Protein AF-L8HE24-F1 (afdb_monomer_lite)

Foldseek 3Di:
DVVLLVLLLDDLVSLVSLVVSLVLLLCLLQPVVSHDPVCVVPVLVVLLVSLVSLLSLLPQDPDDLVSLVSSLVSNLSSLVSLLVNLVVVVSYDLVSLVSNLVSLLVSQLVQLLDPPVRNSNNVSCNVSSVVSNVSSVVSSVDPDPVSVVSVVVRVVSD

pLDDT: mean 89.53, std 8.27, range [56.5, 97.69]

Organism: Acanthamoeba castellanii (strain ATCC 30010 / Neff) (NCBI:txid1257118)

InterPro domains:
  IPR039930 Ral GTPase-activating protein subunit beta [PTHR21344] (1-158)
  IPR046859 Ral GTPase-activating protein subunit alpha/beta, N-terminal domain [PF20412] (68-158)

Sequence (158 aa):
MESVGASFTLPMESEEIMSTAIELYRRWLLDSSKRPSPINSEPQFFIRQILCHYSLLFEPRTALPDSLDTQAALCKRALNIYHALGRESSALDEETWEIFLKLLLGIADSLLSLPESEEGLTKRLCSHVLKVLFELWLYSSTSEADMWGSLLHLVPRW

Radius of gyration: 15.58 Å; chains: 1; bounding box: 39×34×41 Å

Structure (mmCIF, N/CA/C/O backbone):
data_AF-L8HE24-F1
#
_entry.id   AF-L8HE24-F1
#
loop_
_atom_site.group_PDB
_atom_site.id
_atom_site.type_symbol
_atom_site.la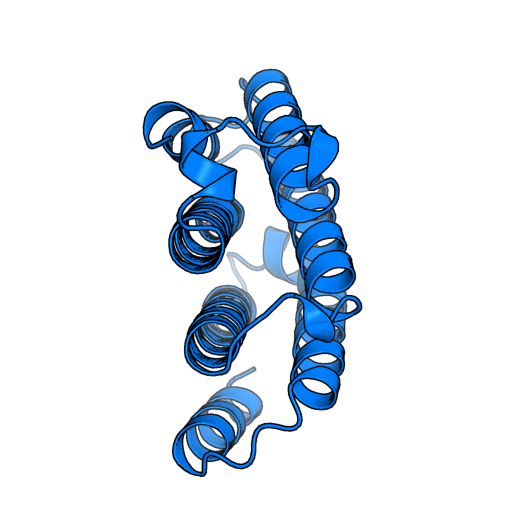bel_atom_id
_atom_site.label_alt_id
_atom_site.label_comp_id
_atom_site.label_asym_id
_atom_site.label_entity_id
_atom_site.label_seq_id
_atom_site.pdbx_PDB_ins_code
_atom_site.Cartn_x
_atom_site.Cartn_y
_atom_site.Cartn_z
_atom_site.occupancy
_atom_site.B_iso_or_equiv
_atom_site.auth_seq_id
_atom_site.auth_comp_id
_atom_site.auth_asym_id
_atom_site.auth_atom_id
_atom_site.pdbx_PDB_model_num
ATOM 1 N N . MET A 1 1 ? 2.252 17.632 2.413 1.00 78.69 1 MET A N 1
ATOM 2 C CA . MET A 1 1 ? 2.492 16.184 2.205 1.00 78.69 1 MET A CA 1
ATOM 3 C C . MET A 1 1 ? 2.662 15.837 0.736 1.00 78.69 1 MET A C 1
ATOM 5 O O . MET A 1 1 ? 3.464 14.960 0.455 1.00 78.69 1 MET A O 1
ATOM 9 N N . GLU A 1 2 ? 1.969 16.522 -0.175 1.00 83.31 2 GLU A N 1
ATOM 10 C CA . GLU A 1 2 ? 2.014 16.262 -1.624 1.00 83.31 2 GLU A CA 1
ATOM 11 C C . GLU A 1 2 ? 3.427 16.272 -2.213 1.00 83.31 2 GLU A C 1
ATOM 13 O O . GLU A 1 2 ? 3.754 15.398 -3.000 1.00 83.31 2 GLU A O 1
ATOM 18 N N . SER A 1 3 ? 4.310 17.172 -1.767 1.00 84.75 3 SER A N 1
ATOM 19 C CA . SER A 1 3 ? 5.718 17.179 -2.196 1.00 84.75 3 SER A CA 1
ATOM 20 C C . SER A 1 3 ? 6.479 15.902 -1.823 1.00 84.75 3 SER A C 1
ATOM 22 O O . SER A 1 3 ? 7.353 15.468 -2.566 1.00 84.75 3 SER A O 1
ATOM 24 N N . VAL A 1 4 ? 6.140 15.280 -0.689 1.00 89.94 4 VAL A N 1
ATOM 25 C CA . VAL A 1 4 ? 6.715 13.990 -0.284 1.00 89.94 4 VAL A CA 1
ATOM 26 C C . VAL A 1 4 ? 6.099 12.865 -1.114 1.00 89.94 4 VAL A C 1
ATOM 28 O O . VAL A 1 4 ? 6.832 12.009 -1.589 1.00 89.94 4 VAL A O 1
ATOM 31 N N . GLY A 1 5 ? 4.787 12.894 -1.363 1.00 90.56 5 GLY A N 1
ATOM 32 C CA . GLY A 1 5 ? 4.122 11.919 -2.235 1.00 90.56 5 GLY A CA 1
ATOM 33 C C . GLY A 1 5 ? 4.665 11.939 -3.666 1.00 90.56 5 GLY A C 1
ATOM 34 O O . GLY A 1 5 ? 5.003 10.896 -4.214 1.00 90.56 5 GLY A O 1
ATOM 35 N N . ALA A 1 6 ? 4.865 13.134 -4.225 1.00 91.25 6 ALA A N 1
ATOM 36 C CA . ALA A 1 6 ? 5.449 13.337 -5.548 1.00 91.25 6 ALA A CA 1
ATOM 37 C C . ALA A 1 6 ? 6.886 12.805 -5.661 1.00 91.25 6 ALA A C 1
ATOM 39 O O . ALA A 1 6 ? 7.338 12.495 -6.757 1.00 91.25 6 ALA A O 1
ATOM 40 N N . SER A 1 7 ? 7.615 12.647 -4.549 1.00 93.31 7 SER A N 1
ATOM 41 C CA . SER A 1 7 ? 8.951 12.045 -4.606 1.00 93.31 7 SER A CA 1
ATOM 42 C C . SER A 1 7 ? 8.919 10.594 -5.101 1.00 93.31 7 SER A C 1
ATOM 44 O O . SER A 1 7 ? 9.865 10.159 -5.750 1.00 93.31 7 SER A O 1
ATOM 46 N N . PHE A 1 8 ? 7.819 9.863 -4.880 1.00 93.88 8 PHE A N 1
ATOM 47 C CA . PHE A 1 8 ? 7.676 8.469 -5.310 1.00 93.88 8 PHE A CA 1
ATOM 48 C C . PHE A 1 8 ? 7.432 8.293 -6.802 1.00 93.88 8 PHE A C 1
ATOM 50 O O . PHE A 1 8 ? 7.417 7.151 -7.248 1.00 93.88 8 PHE A O 1
ATOM 57 N N . THR A 1 9 ? 7.277 9.379 -7.567 1.00 91.50 9 THR A N 1
ATOM 58 C CA . THR A 1 9 ? 7.197 9.355 -9.036 1.00 91.50 9 THR A CA 1
ATOM 59 C C . THR A 1 9 ? 8.525 9.736 -9.698 1.00 91.50 9 THR A C 1
ATOM 61 O O . THR A 1 9 ? 8.684 9.559 -10.907 1.00 91.50 9 THR A O 1
ATOM 64 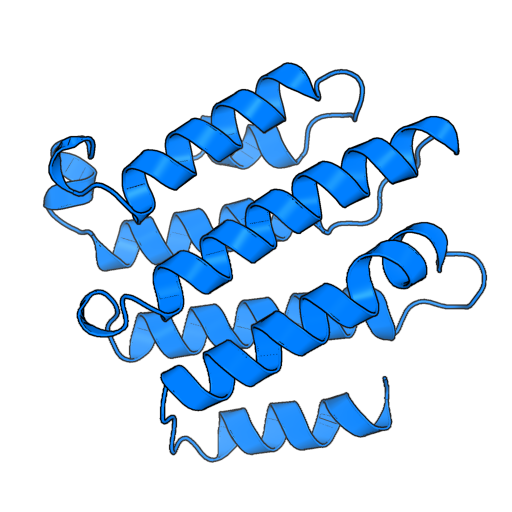N N . LEU A 1 10 ? 9.532 10.156 -8.919 1.00 91.25 10 LEU A N 1
ATOM 65 C CA . LEU A 1 10 ? 10.852 10.522 -9.438 1.00 91.25 10 LEU A CA 1
ATOM 66 C C . LEU A 1 10 ? 11.557 9.348 -10.140 1.00 91.25 10 LEU A C 1
ATOM 68 O O . LEU A 1 10 ? 11.301 8.195 -9.787 1.00 91.25 10 LEU A O 1
ATOM 72 N N . PRO A 1 11 ? 12.453 9.622 -11.107 1.00 89.88 11 PRO A N 1
ATOM 73 C CA . PRO A 1 11 ? 13.283 8.602 -11.748 1.00 89.88 11 PRO A CA 1
ATOM 74 C C . PRO A 1 11 ? 14.141 7.803 -10.750 1.00 89.88 11 PRO A C 1
ATOM 76 O O . PRO A 1 11 ? 14.436 8.279 -9.651 1.00 89.88 11 PRO A O 1
ATOM 79 N N . MET A 1 12 ? 14.570 6.594 -11.132 1.00 89.69 12 MET A N 1
ATOM 80 C CA . MET A 1 12 ? 15.330 5.689 -10.249 1.00 89.69 12 MET A CA 1
ATOM 81 C C . MET A 1 12 ? 16.715 6.224 -9.864 1.00 89.69 12 MET A C 1
ATOM 83 O O . MET A 1 12 ? 17.269 5.822 -8.848 1.00 89.69 12 MET A O 1
ATOM 87 N N . GLU A 1 13 ? 17.239 7.200 -10.599 1.00 89.19 13 GLU A N 1
ATOM 88 C CA . GLU A 1 13 ? 18.434 7.970 -10.251 1.00 89.19 13 GLU A CA 1
ATOM 89 C C . GLU A 1 13 ? 18.258 8.755 -8.939 1.00 89.19 13 GLU A C 1
ATOM 91 O O . GLU A 1 13 ? 19.235 9.105 -8.286 1.00 89.19 13 GLU A O 1
ATOM 96 N N . SER A 1 14 ? 17.012 9.025 -8.536 1.00 91.38 14 SER A N 1
ATOM 97 C CA . SER A 1 14 ? 16.650 9.705 -7.285 1.00 91.38 14 SER A CA 1
ATOM 98 C C . SER A 1 14 ? 16.275 8.726 -6.161 1.00 91.38 14 SER A C 1
ATOM 100 O O . SER A 1 14 ? 15.487 9.071 -5.276 1.00 91.38 14 SER A O 1
ATOM 102 N N . GLU A 1 15 ? 16.814 7.502 -6.187 1.00 92.44 15 GLU A N 1
ATOM 103 C CA . GLU A 1 15 ? 16.566 6.449 -5.188 1.00 92.44 15 GLU A CA 1
ATOM 104 C C . GLU A 1 15 ? 16.741 6.943 -3.751 1.00 92.44 15 GLU A C 1
ATOM 106 O O . GLU A 1 15 ? 15.857 6.717 -2.926 1.00 92.44 15 GLU A O 1
ATOM 111 N N . GLU A 1 16 ? 17.801 7.697 -3.459 1.00 94.62 16 GLU A N 1
ATOM 112 C CA . GLU A 1 16 ? 18.078 8.199 -2.107 1.00 94.62 16 GLU A CA 1
ATOM 113 C C . GLU A 1 16 ? 16.957 9.112 -1.572 1.00 94.62 16 GLU A C 1
ATOM 115 O O . GLU A 1 16 ? 16.594 9.066 -0.388 1.00 94.62 16 GLU A O 1
ATOM 120 N N . ILE A 1 17 ? 16.358 9.920 -2.456 1.00 95.12 17 ILE A N 1
ATOM 121 C CA . ILE A 1 17 ? 15.247 10.820 -2.120 1.00 95.12 17 ILE A CA 1
ATOM 122 C C . ILE A 1 17 ? 14.000 9.994 -1.809 1.00 95.12 17 ILE A C 1
ATOM 124 O O . ILE A 1 17 ? 13.372 10.196 -0.765 1.00 95.12 17 ILE A O 1
ATOM 128 N N . MET A 1 18 ? 13.677 9.024 -2.669 1.00 95.12 18 MET A N 1
ATOM 129 C CA . MET A 1 18 ? 12.563 8.099 -2.447 1.00 95.12 18 MET A CA 1
ATOM 130 C C . MET A 1 18 ? 12.748 7.323 -1.141 1.00 95.12 18 MET A C 1
ATOM 132 O O . MET A 1 18 ? 11.833 7.247 -0.325 1.00 95.12 18 MET A O 1
ATOM 136 N N . SER A 1 19 ? 13.952 6.817 -0.887 1.00 96.19 19 SER A N 1
ATOM 137 C CA . SER A 1 19 ? 14.323 6.112 0.339 1.00 96.19 19 SER A CA 1
ATOM 138 C C . SER A 1 19 ? 14.110 6.953 1.597 1.00 96.19 19 SER A C 1
ATOM 140 O O . SER A 1 19 ? 13.606 6.439 2.604 1.00 96.19 19 SER A O 1
ATOM 142 N N . THR A 1 20 ? 14.445 8.242 1.535 1.00 96.94 20 THR A N 1
ATOM 143 C CA . THR A 1 20 ? 14.228 9.199 2.627 1.00 96.94 20 THR A CA 1
ATOM 144 C C . THR A 1 20 ? 12.740 9.471 2.843 1.00 96.94 20 THR A C 1
ATOM 146 O O . THR A 1 20 ? 12.271 9.480 3.983 1.00 96.94 20 THR A O 1
ATOM 149 N N . ALA A 1 21 ? 11.974 9.635 1.763 1.00 97.25 21 ALA A N 1
ATOM 150 C CA . ALA A 1 21 ? 10.529 9.826 1.825 1.00 97.25 21 ALA A CA 1
ATOM 151 C C . ALA A 1 21 ? 9.798 8.590 2.377 1.00 97.25 21 ALA A C 1
ATOM 153 O O . ALA A 1 21 ? 8.903 8.734 3.214 1.00 97.25 21 ALA A O 1
ATOM 154 N N . ILE A 1 22 ? 10.225 7.377 1.995 1.00 97.44 22 ILE A N 1
ATOM 155 C CA . ILE A 1 22 ? 9.728 6.122 2.575 1.00 97.44 22 ILE A CA 1
ATOM 156 C C . ILE A 1 22 ? 9.957 6.131 4.085 1.00 97.44 22 ILE A C 1
ATOM 158 O O . ILE A 1 22 ? 9.016 5.902 4.838 1.00 97.44 22 ILE A O 1
ATOM 162 N N . GLU A 1 23 ? 11.172 6.427 4.551 1.00 97.12 23 GLU A N 1
ATOM 163 C CA . GLU A 1 23 ? 11.471 6.428 5.988 1.00 97.12 23 GLU A CA 1
ATOM 164 C C . GLU A 1 23 ? 10.688 7.505 6.754 1.00 97.12 23 GLU A C 1
ATOM 166 O O . GLU A 1 23 ? 10.228 7.257 7.871 1.00 97.12 23 GLU A O 1
ATOM 171 N N . LEU A 1 24 ? 10.484 8.682 6.159 1.00 96.38 24 LEU A N 1
ATOM 172 C CA . LEU A 1 24 ? 9.671 9.739 6.755 1.00 96.38 24 LEU A CA 1
ATOM 173 C C . LEU A 1 24 ? 8.223 9.276 6.967 1.00 96.38 24 LEU A C 1
ATOM 175 O O . LEU A 1 24 ? 7.699 9.371 8.077 1.00 96.38 24 LEU A O 1
ATOM 179 N N . TYR A 1 25 ? 7.596 8.728 5.924 1.00 96.06 25 TYR A N 1
ATOM 180 C CA . TYR A 1 25 ? 6.235 8.197 6.000 1.00 96.06 25 TYR A CA 1
ATOM 181 C C . TYR A 1 25 ? 6.130 6.995 6.933 1.00 96.06 25 TYR A C 1
ATOM 183 O O . TYR A 1 25 ? 5.183 6.928 7.710 1.00 96.06 25 TYR A O 1
ATOM 191 N N . ARG A 1 26 ? 7.133 6.110 6.964 1.00 96.12 26 ARG A N 1
ATOM 192 C CA . ARG A 1 26 ? 7.189 5.003 7.925 1.00 96.12 26 ARG A CA 1
ATOM 193 C C . ARG A 1 26 ? 7.084 5.508 9.358 1.00 96.12 26 ARG A C 1
ATOM 195 O O . ARG A 1 26 ? 6.310 4.964 10.140 1.00 96.12 26 ARG A O 1
ATOM 202 N N . ARG A 1 27 ? 7.861 6.538 9.712 1.00 95.12 27 ARG A N 1
ATOM 203 C CA . ARG A 1 27 ? 7.829 7.130 11.058 1.00 95.12 27 ARG A CA 1
ATOM 204 C C . ARG A 1 27 ? 6.464 7.719 11.365 1.00 95.12 27 ARG A C 1
ATOM 206 O O . ARG A 1 27 ? 5.964 7.524 12.461 1.00 95.12 27 ARG A O 1
ATOM 213 N N . TRP A 1 28 ? 5.849 8.408 10.410 1.00 94.31 28 TRP A N 1
ATOM 214 C CA . TRP A 1 28 ? 4.515 8.964 10.619 1.00 94.31 28 TRP A CA 1
ATOM 215 C C . TRP A 1 28 ? 3.438 7.892 10.714 1.00 94.31 28 TRP A C 1
ATOM 217 O O . TRP A 1 28 ? 2.510 8.067 11.484 1.00 94.31 28 TRP A O 1
ATOM 227 N N . LEU A 1 29 ? 3.549 6.773 10.006 1.00 93.94 29 LEU A N 1
ATOM 228 C CA . LEU A 1 29 ? 2.588 5.681 10.128 1.00 93.94 29 LEU A CA 1
ATOM 229 C C . LEU A 1 29 ? 2.743 4.935 11.457 1.00 93.94 29 LEU A C 1
ATOM 231 O O . LEU A 1 29 ? 1.756 4.773 12.169 1.00 93.94 29 LEU A O 1
ATOM 235 N N . LEU A 1 30 ? 3.970 4.552 11.818 1.00 93.25 30 LEU A N 1
ATOM 236 C CA . LEU A 1 30 ? 4.240 3.588 12.894 1.00 93.25 30 LEU A CA 1
ATOM 237 C C . LEU A 1 30 ? 4.662 4.219 14.233 1.00 93.25 30 LEU A C 1
ATOM 239 O O . LEU A 1 30 ? 4.778 3.519 15.231 1.00 93.25 30 LEU A O 1
ATOM 243 N N . ASP A 1 31 ? 4.938 5.525 14.284 1.00 91.94 31 ASP A N 1
ATOM 244 C CA . ASP A 1 31 ? 5.335 6.216 15.517 1.00 91.94 31 ASP A CA 1
ATOM 245 C C . ASP A 1 31 ? 4.553 7.527 15.682 1.00 91.94 31 ASP A C 1
ATOM 247 O O . ASP A 1 31 ? 4.901 8.583 15.142 1.00 91.94 31 ASP A O 1
ATOM 251 N N . SER A 1 32 ? 3.481 7.466 16.477 1.00 87.69 32 SER A N 1
ATOM 252 C CA . SER A 1 32 ? 2.612 8.616 16.750 1.00 87.69 32 SER A CA 1
ATOM 253 C C . SER A 1 32 ? 3.336 9.789 17.420 1.00 87.69 32 SER A C 1
ATOM 255 O O . SER A 1 32 ? 2.948 10.942 17.217 1.00 87.69 32 SER A O 1
ATOM 257 N N . SER A 1 33 ? 4.439 9.535 18.135 1.00 90.62 33 SER A N 1
ATOM 258 C CA . SER A 1 33 ? 5.245 10.579 18.782 1.00 90.62 33 SER A CA 1
ATOM 259 C C . SER A 1 33 ? 6.060 11.416 17.791 1.00 90.62 33 SER A C 1
ATOM 261 O O . SER A 1 33 ? 6.482 12.528 18.111 1.00 90.62 33 SER A O 1
ATOM 263 N N . LYS A 1 34 ? 6.291 10.896 16.579 1.00 90.94 34 LYS A N 1
ATOM 264 C CA . LYS A 1 34 ? 7.065 11.558 15.515 1.00 90.94 34 LYS A CA 1
ATOM 265 C C . LYS A 1 34 ? 6.184 12.255 14.484 1.00 90.94 34 LYS A C 1
ATOM 267 O O . LYS A 1 34 ? 6.711 12.886 13.565 1.00 90.94 34 LYS A O 1
ATOM 272 N N . ARG A 1 35 ? 4.859 12.142 14.612 1.00 91.94 35 ARG A N 1
ATOM 273 C CA . ARG A 1 35 ? 3.893 12.792 13.726 1.00 91.94 35 ARG A CA 1
ATOM 274 C C . ARG A 1 35 ? 3.864 14.307 13.985 1.00 91.94 35 ARG A C 1
ATOM 276 O O . ARG A 1 35 ? 3.772 14.734 15.136 1.00 91.94 35 ARG A O 1
ATOM 283 N N . PRO A 1 36 ? 3.895 15.141 12.933 1.00 93.31 36 PRO A N 1
ATOM 284 C CA . PRO A 1 36 ? 3.559 16.554 13.030 1.00 93.31 36 PRO A CA 1
ATOM 285 C C . PRO A 1 36 ? 2.158 16.755 13.618 1.00 93.31 36 PRO A C 1
ATOM 287 O O . PRO A 1 36 ? 1.272 15.927 13.408 1.00 93.31 36 PRO A O 1
ATOM 290 N N . SER A 1 37 ? 1.936 17.891 14.287 1.00 94.00 37 SER A N 1
ATOM 291 C CA . SER A 1 37 ? 0.642 18.205 14.914 1.00 94.00 37 SER A CA 1
ATOM 292 C C . SER A 1 37 ? -0.561 18.039 13.972 1.00 94.00 37 SER A C 1
ATOM 294 O O . SER A 1 37 ? -1.521 17.418 14.414 1.00 94.00 37 SER A O 1
ATOM 296 N N . PRO A 1 38 ? -0.530 18.488 12.698 1.00 92.19 38 PRO A N 1
ATOM 297 C CA . PRO A 1 38 ? -1.660 18.277 11.789 1.00 92.19 38 PRO A CA 1
ATOM 298 C C . PRO A 1 38 ? -1.995 16.796 11.566 1.00 92.19 38 PRO A C 1
ATOM 300 O O . PRO A 1 38 ? -3.163 16.432 11.526 1.00 92.19 38 PRO A O 1
ATOM 303 N N . ILE A 1 39 ? -0.980 15.926 11.494 1.00 93.31 39 ILE A N 1
ATOM 304 C CA . ILE A 1 39 ? -1.183 14.482 11.303 1.00 93.31 39 ILE A CA 1
ATOM 305 C C . ILE A 1 39 ? -1.809 13.849 12.547 1.00 93.31 39 ILE A C 1
ATOM 307 O O . ILE A 1 39 ? -2.659 12.975 12.430 1.00 93.31 39 ILE A O 1
ATOM 311 N N . ASN A 1 40 ? -1.427 14.308 13.740 1.00 93.06 40 ASN A N 1
ATOM 312 C CA . ASN A 1 40 ? -2.058 13.856 14.980 1.00 93.06 40 ASN A CA 1
ATOM 313 C C . ASN A 1 40 ? -3.499 14.357 15.141 1.00 93.06 40 ASN A C 1
ATOM 315 O O . ASN A 1 40 ? -4.280 13.699 15.822 1.00 93.06 40 ASN A O 1
ATOM 319 N N . SER A 1 41 ? -3.856 15.488 14.527 1.00 94.06 41 SER A N 1
ATOM 320 C CA . SER A 1 41 ? -5.227 16.003 14.545 1.00 94.06 41 SER A CA 1
ATOM 321 C C . SER A 1 41 ? -6.184 15.162 13.696 1.00 94.06 41 SER A C 1
ATOM 323 O O . SER A 1 41 ? -7.305 14.925 14.130 1.00 94.06 41 SER A O 1
ATOM 325 N N . GLU A 1 42 ? -5.747 14.679 12.527 1.00 94.81 42 GLU A N 1
ATOM 326 C CA . GLU A 1 42 ? -6.588 13.894 11.603 1.00 94.81 42 GLU A CA 1
ATOM 327 C C . GLU A 1 42 ? -5.871 12.627 11.088 1.00 94.81 42 GLU A C 1
ATOM 329 O O . GLU A 1 42 ? -5.607 12.487 9.889 1.00 94.81 42 GLU A O 1
ATOM 334 N N . PRO A 1 43 ? -5.535 11.665 11.969 1.00 93.19 43 PRO A N 1
ATOM 335 C CA . PRO A 1 43 ? -4.631 10.565 11.632 1.00 93.19 43 PRO A CA 1
ATOM 336 C C . PRO A 1 43 ? -5.139 9.690 10.484 1.00 93.19 43 PRO A C 1
ATOM 338 O O . PRO A 1 43 ? -4.365 9.382 9.583 1.00 93.19 43 PRO A O 1
ATOM 341 N N . GLN A 1 44 ? -6.427 9.335 10.464 1.00 95.12 44 GLN A N 1
ATOM 342 C CA . GLN A 1 44 ? -6.998 8.452 9.435 1.00 95.12 44 GLN A CA 1
ATOM 343 C C . GLN A 1 44 ? -6.957 9.088 8.042 1.00 95.12 44 GLN A C 1
ATOM 345 O O . GLN A 1 44 ? -6.646 8.423 7.058 1.00 95.12 44 GLN A O 1
ATOM 350 N N . PHE A 1 45 ? -7.215 10.396 7.937 1.00 95.38 45 PHE A N 1
ATOM 351 C CA . PHE A 1 45 ? -7.102 11.127 6.671 1.00 95.38 45 PHE A CA 1
ATOM 352 C C . PHE A 1 45 ? -5.673 11.050 6.116 1.00 95.38 45 PHE A C 1
ATOM 354 O O . PHE A 1 45 ? -5.459 10.672 4.963 1.00 95.38 45 PHE A O 1
ATOM 361 N N . PHE A 1 46 ? -4.678 11.344 6.953 1.00 95.44 46 PHE A N 1
ATOM 362 C CA . PHE A 1 46 ? -3.281 11.342 6.524 1.00 95.44 46 PHE A CA 1
ATOM 363 C C . PHE A 1 46 ? -2.718 9.936 6.303 1.00 95.44 46 PHE A C 1
ATOM 365 O O . PHE A 1 46 ? -1.901 9.764 5.400 1.00 95.44 46 PHE A O 1
ATOM 372 N N . ILE A 1 47 ? -3.167 8.929 7.062 1.00 95.38 47 ILE A N 1
ATOM 373 C CA . ILE A 1 47 ? -2.833 7.522 6.805 1.00 95.38 47 ILE A CA 1
ATOM 374 C C . ILE A 1 47 ? -3.302 7.144 5.401 1.00 95.38 47 ILE A C 1
ATOM 376 O O . ILE A 1 47 ? -2.483 6.707 4.597 1.00 95.38 47 ILE A O 1
ATOM 380 N N . ARG A 1 48 ? -4.573 7.397 5.064 1.00 96.44 48 ARG A N 1
ATOM 381 C CA . ARG A 1 48 ? -5.121 7.124 3.726 1.00 96.44 48 ARG A CA 1
ATOM 382 C C . ARG A 1 48 ? -4.324 7.820 2.623 1.00 96.44 48 ARG A C 1
ATOM 384 O O . ARG A 1 48 ? -3.966 7.178 1.640 1.00 96.44 48 ARG A O 1
ATOM 391 N N . GLN A 1 49 ? -3.961 9.092 2.807 1.00 96.12 49 GLN A N 1
ATOM 392 C CA . GLN A 1 49 ? -3.109 9.802 1.844 1.00 96.12 49 GLN A CA 1
ATOM 393 C C . GLN A 1 49 ? -1.727 9.158 1.682 1.00 96.12 49 GLN A C 1
ATOM 395 O O . GLN A 1 49 ? -1.250 8.997 0.561 1.00 96.12 49 GLN A O 1
ATOM 400 N N . ILE A 1 50 ? -1.077 8.780 2.784 1.00 96.19 50 ILE A N 1
ATOM 401 C CA . ILE A 1 50 ? 0.236 8.126 2.747 1.00 96.19 50 ILE A CA 1
ATOM 402 C C . ILE A 1 50 ? 0.154 6.777 2.019 1.00 96.19 50 ILE A C 1
ATOM 404 O O . ILE A 1 50 ? 1.031 6.485 1.206 1.00 96.19 50 ILE A O 1
ATOM 408 N N . LEU A 1 51 ? -0.894 5.984 2.269 1.00 96.19 51 LEU A N 1
ATOM 409 C CA . LEU A 1 51 ? -1.133 4.720 1.566 1.00 96.19 51 LEU A CA 1
ATOM 410 C C . LEU A 1 51 ? -1.269 4.951 0.051 1.00 96.19 51 LEU A C 1
ATOM 412 O O . LEU A 1 51 ? -0.582 4.302 -0.733 1.00 96.19 51 LEU A O 1
ATOM 416 N N . CYS A 1 52 ? -2.066 5.935 -0.373 1.00 96.31 52 CYS A N 1
ATOM 417 C CA . CYS A 1 52 ? -2.180 6.294 -1.791 1.00 96.31 52 CYS A CA 1
ATOM 418 C C . CYS A 1 52 ? -0.850 6.775 -2.396 1.00 96.31 52 CYS A C 1
ATOM 420 O O . CYS A 1 52 ? -0.565 6.532 -3.562 1.00 96.31 52 CYS A O 1
ATOM 422 N N . HIS A 1 53 ? -0.005 7.465 -1.633 1.00 96.75 53 HIS A N 1
ATOM 423 C CA . HIS A 1 53 ? 1.301 7.888 -2.138 1.00 96.75 53 HIS A CA 1
ATOM 424 C C . HIS A 1 53 ? 2.267 6.709 -2.310 1.00 96.75 53 HIS A C 1
ATOM 426 O O . HIS A 1 53 ? 2.989 6.651 -3.301 1.00 96.75 53 HIS A O 1
ATOM 432 N N . TYR A 1 54 ? 2.288 5.756 -1.376 1.00 95.44 54 TYR A N 1
ATOM 433 C CA . TYR A 1 54 ? 3.125 4.560 -1.504 1.00 95.44 54 TYR A CA 1
ATOM 434 C C . TYR A 1 54 ? 2.728 3.681 -2.692 1.00 95.44 54 TYR A C 1
ATOM 436 O O . TYR A 1 54 ? 3.614 3.054 -3.274 1.00 95.44 54 TYR A O 1
ATOM 444 N N . SER A 1 55 ? 1.452 3.648 -3.100 1.00 95.38 55 SER A N 1
ATOM 445 C CA . SER A 1 55 ? 1.049 2.871 -4.281 1.00 95.38 55 SER A CA 1
ATOM 446 C C . SER A 1 55 ? 1.719 3.352 -5.576 1.00 95.38 55 SER A C 1
ATOM 448 O O . SER A 1 55 ? 1.905 2.547 -6.483 1.00 95.38 55 SER A O 1
ATOM 450 N N . LEU A 1 56 ? 2.173 4.610 -5.641 1.00 94.56 56 LEU A N 1
ATOM 451 C CA . LEU A 1 56 ? 2.900 5.160 -6.795 1.00 94.56 56 LEU A CA 1
ATOM 452 C C . LEU A 1 56 ? 4.256 4.470 -7.039 1.00 94.56 56 LEU A C 1
ATOM 454 O O . LEU A 1 56 ? 4.751 4.455 -8.161 1.00 94.56 56 LEU A O 1
ATOM 458 N N . LEU A 1 57 ? 4.861 3.848 -6.017 1.00 93.44 57 LEU A N 1
ATOM 459 C CA . LEU A 1 57 ? 6.124 3.106 -6.175 1.00 93.44 57 LEU A CA 1
ATOM 460 C C . LEU A 1 57 ? 5.988 1.882 -7.094 1.00 93.44 57 LEU A C 1
ATOM 462 O O . LEU A 1 57 ? 6.981 1.440 -7.678 1.00 93.44 57 LEU A O 1
ATOM 466 N N . PHE A 1 58 ? 4.774 1.339 -7.207 1.00 92.19 58 PHE A N 1
ATOM 467 C CA . PHE A 1 58 ? 4.476 0.117 -7.951 1.00 92.19 58 PHE A CA 1
ATOM 468 C C . PHE A 1 58 ? 4.161 0.377 -9.427 1.00 92.19 58 PHE A C 1
ATOM 470 O O . PHE A 1 58 ? 3.996 -0.580 -10.179 1.00 92.19 58 PHE A O 1
ATOM 477 N N . GLU A 1 59 ? 4.094 1.642 -9.855 1.00 87.62 59 GLU A N 1
ATOM 478 C CA . GLU A 1 59 ? 3.910 1.974 -11.266 1.00 87.62 59 GLU A CA 1
ATOM 479 C C . GLU A 1 59 ? 5.111 1.474 -12.090 1.00 87.62 59 GLU A C 1
ATOM 481 O O . GLU A 1 59 ? 6.263 1.744 -11.723 1.00 87.62 59 GLU A O 1
ATOM 486 N N . PRO A 1 60 ? 4.886 0.741 -13.197 1.00 81.19 60 PRO A N 1
ATOM 487 C CA . PRO A 1 60 ? 5.963 0.321 -14.081 1.00 81.19 60 PRO A CA 1
ATOM 488 C C . PRO A 1 60 ? 6.735 1.533 -14.599 1.00 81.19 60 PRO A C 1
ATOM 490 O O . PRO A 1 60 ? 6.152 2.519 -15.051 1.00 81.19 60 PRO A O 1
ATOM 493 N N . ARG A 1 61 ? 8.065 1.462 -14.553 1.00 81.25 61 ARG A N 1
ATOM 494 C CA . ARG A 1 61 ? 8.937 2.529 -15.049 1.00 81.25 61 ARG A CA 1
ATOM 495 C C . ARG A 1 61 ? 9.705 2.032 -16.254 1.00 81.25 61 ARG A C 1
ATOM 497 O O . ARG A 1 61 ? 10.315 0.967 -16.211 1.00 81.25 61 ARG A O 1
ATOM 504 N N . THR A 1 62 ? 9.715 2.832 -17.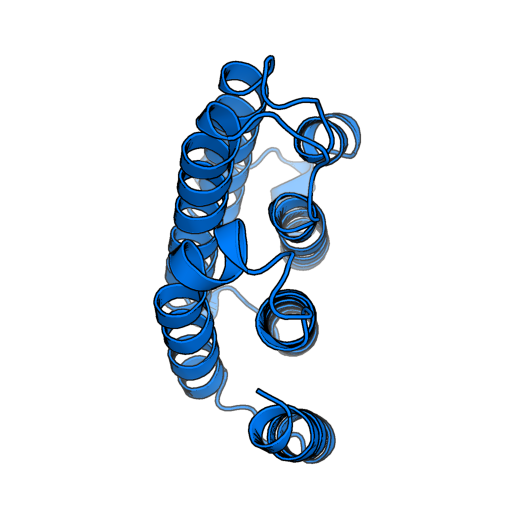317 1.00 65.88 62 THR A N 1
ATOM 505 C CA . THR A 1 62 ? 10.621 2.638 -18.452 1.00 65.88 62 THR A CA 1
ATOM 506 C C . THR A 1 62 ? 12.038 2.889 -17.971 1.00 65.88 62 THR A C 1
ATOM 508 O O . THR A 1 62 ? 12.487 4.034 -17.915 1.00 65.88 62 THR A O 1
ATOM 511 N N . ALA A 1 63 ? 12.715 1.836 -17.543 1.00 62.19 63 ALA A N 1
ATOM 512 C CA . ALA A 1 63 ? 13.996 1.968 -16.889 1.00 62.19 63 ALA A CA 1
ATOM 513 C C . ALA A 1 63 ? 14.936 0.834 -17.317 1.00 62.19 63 ALA A C 1
ATOM 515 O O . ALA A 1 63 ? 14.503 -0.242 -17.735 1.00 62.19 63 ALA A O 1
ATOM 516 N N . LEU A 1 64 ? 16.240 1.114 -17.290 1.00 65.94 64 LEU A N 1
ATOM 517 C CA . LEU A 1 64 ? 17.283 0.152 -17.648 1.00 65.94 64 LEU A CA 1
ATOM 518 C C . LEU A 1 64 ? 17.196 -1.091 -16.739 1.00 65.94 64 LEU A C 1
ATOM 520 O O . LEU A 1 64 ? 16.768 -0.957 -15.591 1.00 65.94 64 LEU A O 1
ATOM 524 N N . PRO A 1 65 ? 17.637 -2.281 -17.182 1.00 67.06 65 PRO A N 1
ATOM 525 C CA . PRO A 1 65 ? 17.537 -3.515 -16.394 1.00 67.06 65 PRO A CA 1
ATOM 526 C C . PRO A 1 65 ? 18.052 -3.385 -14.949 1.00 67.06 65 PRO A C 1
ATOM 528 O O . PRO A 1 65 ? 17.406 -3.877 -14.027 1.00 67.06 65 PRO A O 1
ATOM 531 N N . ASP A 1 66 ? 19.147 -2.644 -14.744 1.00 69.44 66 ASP A N 1
ATOM 532 C CA . ASP A 1 66 ? 19.781 -2.435 -13.432 1.00 69.44 66 ASP A CA 1
ATOM 533 C C . ASP A 1 66 ? 18.900 -1.665 -12.431 1.00 69.44 66 ASP A C 1
ATOM 535 O O . ASP A 1 66 ? 19.071 -1.770 -11.219 1.00 69.44 66 ASP A O 1
ATOM 539 N N . SER A 1 67 ? 17.920 -0.904 -12.915 1.00 84.56 67 SER A N 1
ATOM 540 C CA . SER A 1 67 ? 17.018 -0.117 -12.067 1.00 84.56 67 SER A CA 1
ATOM 541 C C . SER A 1 67 ? 15.794 -0.901 -11.571 1.00 84.56 67 SER A C 1
ATOM 543 O O . SER A 1 67 ? 15.133 -0.472 -10.622 1.00 84.56 67 SER A O 1
ATOM 545 N N . LEU A 1 68 ? 15.512 -2.074 -12.155 1.00 88.62 68 LEU A N 1
ATOM 546 C CA . LEU A 1 68 ? 14.390 -2.930 -11.750 1.00 88.62 68 LEU A CA 1
ATOM 547 C C . LEU A 1 68 ? 14.589 -3.512 -10.348 1.00 88.62 68 LEU A C 1
ATOM 549 O O . LEU A 1 68 ? 13.641 -3.590 -9.566 1.00 88.62 68 LEU A O 1
ATOM 553 N N . ASP A 1 69 ? 15.818 -3.914 -10.015 1.00 89.50 69 ASP A N 1
ATOM 554 C CA . ASP A 1 69 ? 16.149 -4.426 -8.682 1.00 89.50 69 ASP A CA 1
ATOM 555 C C . ASP A 1 69 ? 16.003 -3.339 -7.614 1.00 89.50 69 ASP A C 1
ATOM 557 O O . ASP A 1 69 ? 15.432 -3.584 -6.546 1.00 89.50 69 ASP A O 1
ATOM 561 N N . THR A 1 70 ? 16.426 -2.120 -7.940 1.00 91.50 70 THR A N 1
ATOM 562 C CA . THR A 1 70 ? 16.257 -0.940 -7.092 1.00 91.50 70 THR A CA 1
ATOM 563 C C . THR A 1 70 ? 14.782 -0.628 -6.850 1.00 91.50 70 THR A C 1
ATOM 565 O O . THR A 1 70 ? 14.354 -0.523 -5.696 1.00 91.50 70 THR A O 1
ATOM 568 N N . GLN A 1 71 ? 13.967 -0.564 -7.909 1.00 92.31 71 GLN A N 1
ATOM 569 C CA . GLN A 1 71 ? 12.527 -0.340 -7.771 1.00 92.31 71 GLN A CA 1
ATOM 570 C C . GLN A 1 71 ? 11.868 -1.441 -6.930 1.00 92.31 71 GLN A C 1
ATOM 572 O O . GLN A 1 71 ? 11.090 -1.150 -6.017 1.00 92.31 71 GLN A O 1
ATOM 577 N N . ALA A 1 72 ? 12.207 -2.709 -7.182 1.00 93.19 72 ALA A N 1
ATOM 578 C CA . ALA A 1 72 ? 11.670 -3.829 -6.420 1.00 93.19 72 ALA A CA 1
ATOM 579 C C . ALA A 1 72 ? 12.043 -3.751 -4.930 1.00 93.19 72 ALA A C 1
ATOM 581 O O . ALA A 1 72 ? 11.223 -4.089 -4.074 1.00 93.19 72 ALA A O 1
ATOM 582 N N . ALA A 1 73 ? 13.252 -3.294 -4.594 1.00 94.44 73 ALA A N 1
ATOM 583 C CA . ALA A 1 73 ? 13.671 -3.096 -3.208 1.00 94.44 73 ALA A CA 1
ATOM 584 C C . ALA A 1 73 ? 12.846 -2.002 -2.506 1.00 94.44 73 ALA A C 1
ATOM 586 O O . ALA A 1 73 ? 12.398 -2.207 -1.373 1.00 94.44 73 ALA A O 1
ATOM 587 N N . LEU A 1 74 ? 12.582 -0.878 -3.181 1.00 95.62 74 LEU A N 1
ATOM 588 C CA . LEU A 1 74 ? 11.721 0.193 -2.664 1.00 95.62 74 LEU A CA 1
ATOM 589 C C . LEU A 1 74 ? 10.279 -0.294 -2.454 1.00 95.62 74 LEU A C 1
ATOM 591 O O . LEU A 1 74 ? 9.713 -0.095 -1.377 1.00 95.62 74 LEU A O 1
ATOM 595 N N . CYS A 1 75 ? 9.716 -1.017 -3.427 1.00 96.06 75 CYS A N 1
ATOM 596 C CA . CYS A 1 75 ? 8.377 -1.605 -3.326 1.00 96.06 75 CYS A CA 1
ATOM 597 C C . CYS A 1 75 ? 8.272 -2.580 -2.145 1.00 96.06 75 CY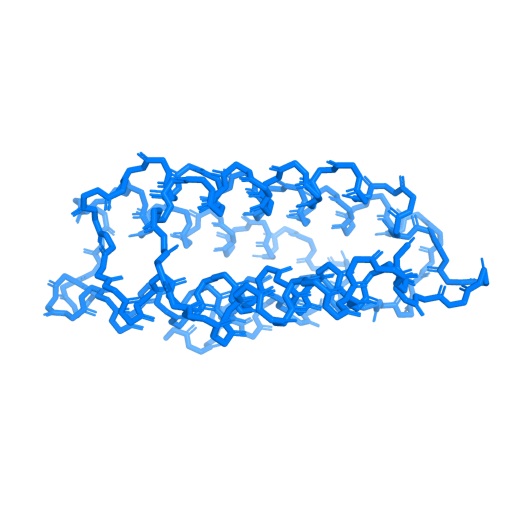S A C 1
ATOM 599 O O . CYS A 1 75 ? 7.338 -2.500 -1.351 1.00 96.06 75 CYS A O 1
ATOM 601 N N . LYS A 1 76 ? 9.261 -3.467 -1.964 1.00 96.88 76 LYS A N 1
ATOM 602 C CA . LYS A 1 76 ? 9.309 -4.393 -0.816 1.00 96.88 76 LYS A CA 1
ATOM 603 C C . LYS A 1 76 ? 9.345 -3.653 0.517 1.00 96.88 76 LYS A C 1
ATOM 605 O O . LYS A 1 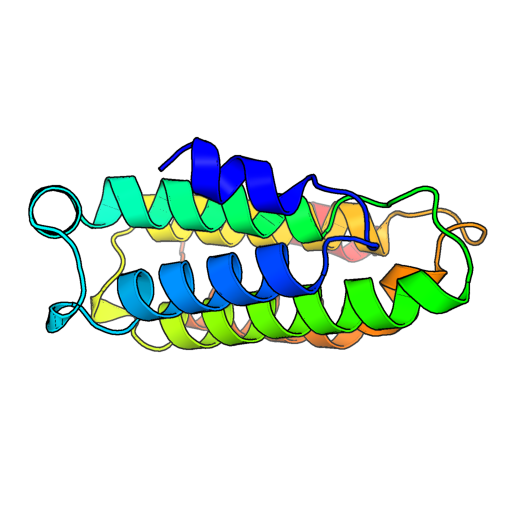76 ? 8.713 -4.089 1.475 1.00 96.88 76 LYS A O 1
ATOM 610 N N . ARG A 1 77 ? 10.059 -2.526 0.600 1.00 97.69 77 ARG A N 1
ATOM 611 C CA . ARG A 1 77 ? 10.051 -1.684 1.805 1.00 97.69 77 ARG A CA 1
ATOM 612 C C . ARG A 1 77 ? 8.664 -1.104 2.066 1.00 97.69 77 ARG A C 1
ATOM 614 O O . ARG A 1 77 ? 8.212 -1.192 3.202 1.00 97.69 77 ARG A O 1
ATOM 621 N N . ALA A 1 78 ? 7.977 -0.591 1.047 1.00 97.25 78 ALA A N 1
ATOM 622 C CA . ALA A 1 78 ? 6.603 -0.109 1.189 1.00 97.25 78 ALA A CA 1
ATOM 623 C C . ALA A 1 78 ? 5.643 -1.224 1.650 1.00 97.25 78 ALA A C 1
ATOM 625 O O . ALA A 1 78 ? 4.905 -1.026 2.612 1.00 97.25 78 ALA A O 1
ATOM 626 N N . LEU A 1 79 ? 5.727 -2.424 1.059 1.00 97.50 79 LEU A N 1
ATOM 627 C CA . LEU A 1 79 ? 4.930 -3.594 1.465 1.00 97.50 79 LEU A CA 1
ATOM 628 C C . LEU A 1 79 ? 5.182 -4.009 2.922 1.00 97.50 79 LEU A C 1
ATOM 630 O O . LEU A 1 79 ? 4.237 -4.298 3.652 1.00 97.50 79 LEU A O 1
ATOM 634 N N . ASN A 1 80 ? 6.437 -3.991 3.378 1.00 97.56 80 ASN A N 1
ATOM 635 C CA . ASN A 1 80 ? 6.758 -4.275 4.779 1.00 97.56 80 ASN A CA 1
ATOM 636 C C . ASN A 1 80 ? 6.118 -3.254 5.733 1.00 97.56 80 ASN A C 1
ATOM 638 O O . ASN A 1 80 ? 5.688 -3.615 6.828 1.00 97.56 80 ASN A O 1
ATOM 642 N N . ILE A 1 81 ? 6.054 -1.983 5.329 1.00 97.00 81 ILE A N 1
ATOM 643 C CA . ILE A 1 81 ? 5.437 -0.915 6.126 1.00 97.00 81 ILE A CA 1
ATOM 644 C C . ILE A 1 81 ? 3.917 -1.066 6.131 1.00 97.00 81 ILE A C 1
ATOM 646 O O . ILE A 1 81 ? 3.310 -0.937 7.190 1.00 97.00 81 ILE A O 1
ATOM 650 N N . TYR A 1 82 ? 3.317 -1.406 4.989 1.00 96.50 82 TYR A N 1
ATOM 651 C CA . TYR A 1 82 ? 1.905 -1.769 4.908 1.00 96.50 82 TYR A CA 1
ATOM 652 C C . TYR A 1 82 ? 1.561 -2.910 5.864 1.00 96.50 82 TYR A C 1
ATOM 654 O O . TYR A 1 82 ? 0.655 -2.781 6.686 1.00 96.50 82 TYR A O 1
ATOM 662 N N . HIS A 1 83 ? 2.322 -4.000 5.804 1.00 96.44 83 HIS A N 1
ATOM 663 C CA . HIS A 1 83 ? 2.120 -5.144 6.681 1.00 96.44 83 HIS A CA 1
ATOM 664 C C . HIS A 1 83 ? 2.263 -4.765 8.167 1.00 96.44 83 HIS A C 1
ATOM 666 O O . HIS A 1 83 ? 1.437 -5.158 8.989 1.00 96.44 83 HIS A O 1
ATOM 672 N N . ALA A 1 84 ? 3.275 -3.964 8.523 1.00 95.69 84 ALA A N 1
ATOM 673 C CA . ALA A 1 84 ? 3.456 -3.481 9.893 1.00 95.69 84 ALA A CA 1
ATOM 674 C C . ALA A 1 84 ? 2.269 -2.629 10.375 1.00 95.69 84 ALA A C 1
ATOM 676 O O . ALA A 1 84 ? 1.776 -2.858 11.477 1.00 95.69 84 ALA A O 1
ATOM 677 N N . LEU A 1 85 ? 1.783 -1.708 9.537 1.00 95.25 85 LEU A N 1
ATOM 678 C CA . LEU A 1 85 ? 0.646 -0.847 9.856 1.00 95.25 85 LEU A CA 1
ATOM 679 C C . LEU A 1 85 ? -0.630 -1.661 10.097 1.00 95.25 85 LEU A C 1
ATOM 681 O O . LEU A 1 85 ? -1.300 -1.460 11.103 1.00 95.25 85 LEU A O 1
ATOM 685 N N . GLY A 1 86 ? -0.960 -2.597 9.203 1.00 93.06 86 GLY A N 1
ATOM 686 C CA . GLY A 1 86 ? -2.179 -3.394 9.351 1.00 93.06 86 GLY A CA 1
ATOM 687 C C . GLY A 1 86 ? -2.115 -4.406 10.502 1.00 93.06 86 GLY A C 1
ATOM 688 O O . GLY A 1 86 ? -3.146 -4.750 11.079 1.00 93.06 86 GLY A O 1
ATOM 689 N N . ARG A 1 87 ? -0.912 -4.835 10.909 1.00 91.69 87 ARG A N 1
ATOM 690 C CA . ARG A 1 87 ? -0.726 -5.641 12.125 1.00 91.69 87 ARG A CA 1
ATOM 691 C C . ARG A 1 87 ? -1.053 -4.850 13.395 1.00 91.69 87 ARG A C 1
ATOM 693 O O . ARG A 1 87 ? -1.575 -5.427 14.348 1.00 91.69 87 ARG A O 1
ATOM 700 N N . GLU A 1 88 ? -0.805 -3.543 13.408 1.00 86.94 88 GLU A N 1
ATOM 701 C CA . GLU A 1 88 ? -1.249 -2.615 14.459 1.00 86.94 88 GLU A CA 1
ATOM 702 C C . GLU A 1 88 ? -2.739 -2.247 14.285 1.00 86.94 88 GLU A C 1
ATOM 704 O O . GLU A 1 88 ? -3.128 -1.084 14.360 1.00 86.94 88 GLU A O 1
ATOM 709 N N . SER A 1 89 ? -3.586 -3.260 14.055 1.00 65.69 89 SER A N 1
ATOM 710 C CA . SER A 1 89 ? -4.997 -3.161 13.635 1.00 65.69 89 SER A CA 1
ATOM 711 C C . SER A 1 89 ? -5.868 -2.187 14.435 1.00 65.69 89 SER A C 1
ATOM 713 O O . SER A 1 89 ? -6.789 -1.602 13.874 1.00 65.69 89 SER A O 1
ATOM 715 N N . SER A 1 90 ? -5.559 -1.944 15.713 1.00 75.19 90 SER A N 1
ATOM 716 C CA . SER A 1 90 ? -6.253 -0.955 16.552 1.00 75.19 90 SER A CA 1
ATOM 717 C C . SER A 1 90 ? -6.114 0.493 16.066 1.00 75.19 90 SER A C 1
ATOM 719 O O . SER A 1 90 ? -6.813 1.372 16.563 1.00 75.19 90 SER A O 1
ATOM 721 N N . ALA A 1 91 ? -5.177 0.765 15.157 1.00 79.06 91 ALA A N 1
ATOM 722 C CA . ALA A 1 91 ? -4.889 2.101 14.659 1.00 79.06 91 ALA A CA 1
ATOM 723 C C . ALA A 1 91 ? -5.716 2.502 13.430 1.00 79.06 91 ALA A C 1
ATOM 725 O O . ALA A 1 91 ? -5.658 3.673 13.064 1.00 79.06 91 ALA A O 1
ATOM 726 N N . LEU A 1 92 ? -6.444 1.583 12.785 1.00 92.25 92 LEU A N 1
ATOM 727 C CA . LEU A 1 92 ? -7.161 1.836 11.530 1.00 92.25 92 LEU A CA 1
ATOM 728 C C . LEU A 1 92 ? -8.672 1.728 11.734 1.00 92.25 92 LEU A C 1
ATOM 730 O O . LEU A 1 92 ? -9.148 0.785 12.366 1.00 92.25 92 LEU A O 1
ATOM 734 N N . ASP A 1 93 ? -9.416 2.687 11.188 1.00 93.06 93 ASP A N 1
ATOM 735 C CA . ASP A 1 93 ? -10.873 2.595 11.111 1.00 93.06 93 ASP A CA 1
ATOM 736 C C . ASP A 1 93 ? -11.330 1.772 9.892 1.00 93.06 93 ASP A C 1
ATOM 738 O O . ASP A 1 93 ? -10.530 1.355 9.051 1.00 93.06 93 ASP A O 1
ATOM 742 N N . GLU A 1 94 ? -12.633 1.505 9.824 1.00 91.38 94 GLU A N 1
ATOM 743 C CA . GLU A 1 94 ? -13.252 0.692 8.773 1.00 91.38 94 GLU A CA 1
ATOM 744 C C . GLU A 1 94 ? -13.045 1.289 7.372 1.00 91.38 94 GLU A C 1
ATOM 746 O O . GLU A 1 94 ? -12.629 0.582 6.453 1.00 91.38 94 GLU A O 1
ATOM 751 N N . GLU A 1 95 ? -13.230 2.604 7.227 1.00 92.69 95 GLU A N 1
ATOM 752 C CA . GLU A 1 95 ? -13.030 3.318 5.959 1.00 92.69 95 GLU A CA 1
ATOM 753 C C . GLU A 1 95 ? -11.568 3.227 5.484 1.00 92.69 95 GLU A C 1
ATOM 755 O O . GLU A 1 95 ? -11.278 3.017 4.303 1.00 92.69 95 GLU A O 1
ATOM 760 N N . THR A 1 96 ? -10.615 3.356 6.408 1.00 95.19 96 THR A N 1
ATOM 761 C CA . THR A 1 96 ? -9.188 3.248 6.103 1.00 95.19 96 THR A CA 1
ATOM 762 C C . THR A 1 96 ? -8.811 1.823 5.728 1.00 95.19 96 THR A C 1
ATOM 764 O O . THR A 1 96 ? -8.043 1.646 4.783 1.00 95.19 96 THR A O 1
ATOM 767 N N . TRP A 1 97 ? -9.373 0.808 6.394 1.00 94.81 97 TRP A N 1
ATOM 768 C CA . TRP A 1 97 ? -9.199 -0.593 6.002 1.00 94.81 97 TRP A CA 1
ATOM 769 C C . TRP A 1 97 ? -9.709 -0.864 4.589 1.00 94.81 97 TRP A C 1
ATOM 771 O O . TRP A 1 97 ? -9.006 -1.497 3.801 1.00 94.81 97 TRP A O 1
ATOM 781 N N . GLU A 1 98 ? -10.890 -0.355 4.242 1.00 93.06 98 GLU A N 1
ATOM 782 C CA . GLU A 1 98 ? -11.471 -0.522 2.911 1.00 93.06 98 GLU A CA 1
ATOM 783 C C . GLU A 1 98 ? -10.557 0.065 1.826 1.00 93.06 98 GLU A C 1
ATOM 785 O O . GLU A 1 98 ? -10.200 -0.622 0.865 1.00 93.06 98 GLU A O 1
ATOM 790 N N . ILE A 1 99 ? -10.110 1.312 2.006 1.00 94.12 99 ILE A N 1
ATOM 791 C CA . ILE A 1 99 ? -9.176 1.972 1.083 1.00 94.12 99 ILE A CA 1
ATOM 792 C C . ILE A 1 99 ? -7.860 1.199 0.999 1.00 94.12 99 ILE A C 1
ATOM 794 O O . ILE A 1 99 ? -7.326 0.997 -0.091 1.00 94.12 99 ILE A O 1
ATOM 798 N N . PHE A 1 100 ? -7.344 0.730 2.131 1.00 95.44 100 PHE A N 1
ATOM 799 C CA . PHE A 1 100 ? -6.077 0.018 2.182 1.00 95.44 100 PHE A CA 1
ATOM 800 C C . PHE A 1 100 ? -6.129 -1.309 1.414 1.00 95.44 100 PHE A C 1
ATOM 802 O O . PHE A 1 100 ? -5.261 -1.588 0.583 1.00 95.44 100 PHE A O 1
ATOM 809 N N . LEU A 1 101 ? -7.177 -2.105 1.624 1.00 94.94 101 LEU A N 1
ATOM 810 C CA . LEU A 1 101 ? -7.372 -3.359 0.901 1.00 94.94 101 LEU A CA 1
ATOM 811 C C . LEU A 1 101 ? -7.628 -3.123 -0.592 1.00 94.94 101 LEU A C 1
ATOM 813 O O . LEU A 1 101 ? -7.069 -3.843 -1.417 1.00 94.94 101 LEU A O 1
ATOM 817 N N . LYS A 1 102 ? -8.405 -2.094 -0.960 1.00 94.25 102 LYS A N 1
ATOM 818 C CA . LYS A 1 102 ? -8.617 -1.710 -2.367 1.00 94.25 102 LYS A CA 1
ATOM 819 C C . LYS A 1 102 ? -7.311 -1.322 -3.056 1.00 94.25 102 LYS A C 1
ATOM 821 O O . LYS A 1 102 ? -7.073 -1.746 -4.184 1.00 94.25 102 LYS A O 1
ATOM 826 N N . LEU A 1 103 ? -6.443 -0.569 -2.377 1.00 95.38 103 LEU A N 1
ATOM 827 C CA . LEU A 1 103 ? -5.115 -0.226 -2.892 1.00 95.38 103 LEU A CA 1
ATOM 828 C C . LEU A 1 103 ? -4.254 -1.476 -3.103 1.00 95.38 103 LEU A C 1
ATOM 830 O O . LEU A 1 103 ? -3.636 -1.613 -4.155 1.00 95.38 103 LEU A O 1
ATOM 834 N N . LEU A 1 104 ? -4.231 -2.406 -2.144 1.00 95.12 104 LEU A N 1
ATOM 835 C CA . LEU A 1 104 ? -3.473 -3.655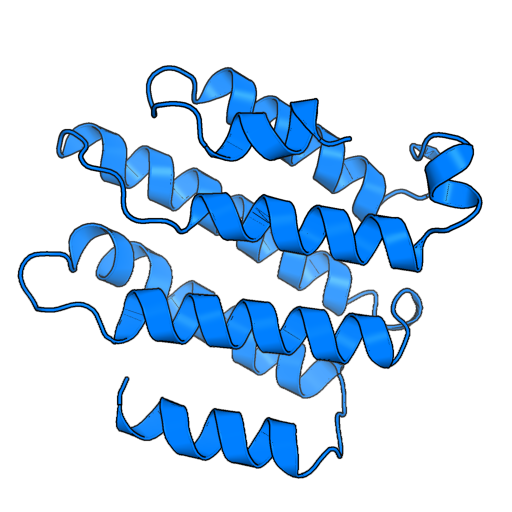 -2.277 1.00 95.12 104 LEU A CA 1
ATOM 836 C C . LEU A 1 104 ? -4.000 -4.544 -3.403 1.00 95.12 104 LEU A C 1
ATOM 838 O O . LEU A 1 104 ? -3.197 -5.107 -4.143 1.00 95.12 104 LEU A O 1
ATOM 842 N N . LEU A 1 105 ? -5.322 -4.642 -3.561 1.00 94.25 105 LEU A N 1
ATOM 843 C CA . LEU A 1 105 ? -5.942 -5.326 -4.695 1.00 94.25 105 LEU A CA 1
ATOM 844 C C . LEU A 1 105 ? -5.548 -4.675 -6.020 1.00 94.25 105 LEU A C 1
ATOM 846 O O . LEU A 1 105 ? -5.185 -5.385 -6.950 1.00 94.25 105 LEU A O 1
ATOM 850 N N . GLY A 1 106 ? -5.578 -3.343 -6.097 1.00 93.25 106 GLY A N 1
ATOM 851 C CA . GLY A 1 106 ? -5.164 -2.605 -7.288 1.00 93.25 106 GLY A CA 1
ATOM 852 C C . GLY A 1 106 ? -3.691 -2.823 -7.637 1.00 93.25 106 GLY A C 1
ATOM 853 O O . GLY A 1 106 ? -3.370 -3.017 -8.803 1.00 93.25 106 GLY A O 1
ATOM 854 N N . ILE A 1 107 ? -2.805 -2.855 -6.635 1.00 93.69 107 ILE A N 1
ATOM 855 C CA . ILE A 1 107 ? -1.378 -3.174 -6.815 1.00 93.69 107 ILE A CA 1
ATOM 856 C C . ILE A 1 107 ? -1.191 -4.630 -7.266 1.00 93.69 107 ILE A C 1
ATOM 858 O O . ILE A 1 107 ? -0.370 -4.908 -8.136 1.00 93.69 107 ILE A O 1
ATOM 862 N N . ALA A 1 108 ? -1.923 -5.574 -6.670 1.00 92.88 108 ALA A N 1
ATOM 863 C CA . ALA A 1 108 ? -1.856 -6.978 -7.062 1.00 92.88 108 ALA A CA 1
ATOM 864 C C . ALA A 1 108 ? -2.335 -7.164 -8.506 1.00 92.88 108 ALA A C 1
ATOM 866 O O . ALA A 1 108 ? -1.629 -7.775 -9.300 1.00 92.88 108 ALA A O 1
ATOM 867 N N . ASP A 1 109 ? -3.475 -6.574 -8.867 1.00 91.38 109 ASP A N 1
ATOM 868 C CA . ASP A 1 109 ? -4.017 -6.648 -10.221 1.00 91.38 109 ASP A CA 1
ATOM 869 C C . ASP A 1 109 ? -3.095 -5.991 -11.247 1.00 91.38 109 ASP A C 1
ATOM 871 O O . ASP A 1 109 ? -2.813 -6.589 -12.281 1.00 91.38 109 ASP A O 1
ATOM 875 N N . SER A 1 110 ? -2.557 -4.805 -10.948 1.00 89.12 110 SER A N 1
ATOM 876 C CA . SER A 1 110 ? -1.673 -4.101 -11.878 1.00 89.12 110 SER A CA 1
ATOM 877 C C . SER A 1 110 ? -0.353 -4.825 -12.120 1.00 89.12 110 SER A C 1
ATOM 879 O O . SER A 1 110 ? 0.195 -4.692 -13.206 1.00 89.12 110 SER A O 1
ATOM 881 N N . LEU A 1 111 ? 0.160 -5.587 -11.148 1.00 87.94 111 LEU A N 1
ATOM 882 C CA . LEU A 1 111 ? 1.394 -6.360 -11.302 1.00 87.94 111 LEU A CA 1
ATOM 883 C C . LEU A 1 111 ? 1.155 -7.733 -11.931 1.00 87.94 111 LEU A C 1
ATOM 885 O O . LEU A 1 111 ? 1.974 -8.185 -12.729 1.00 87.94 111 LEU A O 1
ATOM 889 N N . LEU A 1 112 ? 0.083 -8.423 -11.540 1.00 85.94 112 LEU A N 1
ATOM 890 C CA . LEU A 1 112 ? -0.175 -9.812 -11.932 1.00 85.94 112 LEU A CA 1
ATOM 891 C C . LEU A 1 112 ? -0.885 -9.913 -13.286 1.00 85.94 112 LEU A C 1
ATOM 893 O O . LEU A 1 112 ? -0.714 -10.910 -13.974 1.00 85.94 112 LEU A O 1
ATOM 897 N N . SER A 1 113 ? -1.598 -8.868 -13.713 1.00 84.00 113 SER A N 1
ATOM 898 C CA . SER A 1 113 ? -2.248 -8.817 -15.030 1.00 84.00 113 SER A CA 1
ATOM 899 C C . SER A 1 113 ? -1.324 -8.333 -16.167 1.00 84.00 113 SER A C 1
ATOM 901 O O . SER A 1 113 ? -1.808 -8.104 -17.279 1.00 84.00 113 SER A O 1
ATOM 903 N N . LEU A 1 114 ? -0.018 -8.135 -15.926 1.00 76.81 114 LEU A N 1
ATOM 904 C CA . LEU A 1 114 ? 0.923 -7.666 -16.956 1.00 76.81 114 LEU A CA 1
ATOM 905 C C . LEU A 1 114 ? 1.240 -8.761 -17.992 1.00 76.81 114 LEU A C 1
ATOM 907 O O . LEU A 1 114 ? 1.403 -9.923 -17.625 1.00 76.81 114 LEU A O 1
ATOM 911 N N . PRO A 1 115 ? 1.385 -8.408 -19.285 1.00 69.62 115 PRO A N 1
ATOM 912 C CA . PRO A 1 115 ? 1.831 -9.344 -20.316 1.00 69.62 115 PRO A CA 1
ATOM 913 C C . PRO A 1 115 ? 3.289 -9.792 -20.096 1.00 69.62 115 PRO A C 1
ATOM 915 O O . PRO A 1 115 ? 4.097 -9.042 -19.545 1.00 69.62 115 PRO A O 1
ATOM 918 N N . GLU A 1 116 ? 3.652 -10.983 -20.602 1.00 65.06 116 GLU A N 1
ATOM 919 C CA . GLU A 1 116 ? 4.945 -11.662 -20.351 1.00 65.06 116 GLU A CA 1
ATOM 920 C C . GLU A 1 116 ? 6.199 -10.785 -20.577 1.00 65.06 116 GLU A C 1
ATOM 922 O O . GLU A 1 116 ? 7.241 -10.977 -19.945 1.00 65.06 116 GLU A O 1
ATOM 927 N N . SER A 1 117 ? 6.107 -9.789 -21.464 1.00 56.50 117 SER A N 1
ATOM 928 C CA . SER A 1 117 ? 7.191 -8.860 -21.797 1.00 56.50 117 SER A CA 1
ATOM 929 C C . SER A 1 117 ? 7.537 -7.847 -20.696 1.00 56.50 117 SER A C 1
ATOM 931 O O . SER A 1 117 ? 8.622 -7.272 -20.742 1.00 56.50 117 SER A O 1
ATOM 933 N N . GLU A 1 118 ? 6.659 -7.627 -19.711 1.00 64.88 118 GLU A N 1
ATOM 934 C CA . GLU A 1 118 ? 6.821 -6.619 -18.644 1.00 64.88 118 GLU A CA 1
ATOM 935 C C . GLU A 1 118 ? 6.943 -7.238 -17.233 1.00 64.88 118 GLU A C 1
ATOM 937 O O . GLU A 1 118 ? 6.988 -6.538 -16.223 1.00 64.88 118 GLU A O 1
ATOM 942 N N . GLU A 1 119 ? 7.106 -8.562 -17.145 1.00 71.75 119 GLU A N 1
ATOM 943 C CA . GLU A 1 119 ? 7.114 -9.338 -15.891 1.00 71.75 119 GLU A CA 1
ATOM 944 C C . GLU A 1 119 ? 8.323 -9.110 -14.965 1.00 71.75 119 GLU A C 1
ATOM 946 O O . GLU A 1 119 ? 8.431 -9.751 -13.914 1.00 71.75 119 GLU A O 1
ATOM 951 N N . GLY A 1 120 ? 9.279 -8.251 -15.333 1.00 83.06 120 GLY A N 1
ATOM 952 C CA . GLY A 1 120 ? 10.521 -8.069 -14.574 1.00 83.06 120 GLY A CA 1
ATOM 953 C C . GLY A 1 120 ? 10.266 -7.705 -13.107 1.00 83.06 120 GLY A C 1
ATOM 954 O O . GLY A 1 120 ? 10.839 -8.318 -12.198 1.00 83.06 120 GLY A O 1
ATOM 955 N N . LEU A 1 121 ? 9.356 -6.752 -12.885 1.00 85.94 121 LEU A N 1
ATOM 956 C CA . LEU A 1 121 ? 8.936 -6.311 -11.556 1.00 85.94 121 LEU A CA 1
ATOM 957 C C . LEU A 1 121 ? 7.980 -7.323 -10.900 1.00 85.94 121 LEU A C 1
ATOM 959 O O . LEU A 1 121 ? 8.155 -7.660 -9.726 1.00 85.94 121 LEU A O 1
ATOM 963 N N . THR A 1 122 ? 7.040 -7.883 -11.669 1.00 88.50 122 THR A N 1
ATOM 964 C CA . THR A 1 122 ? 6.083 -8.908 -11.218 1.00 88.50 122 THR A CA 1
ATOM 965 C C . THR A 1 122 ? 6.789 -10.106 -10.597 1.00 88.50 122 THR A C 1
ATOM 967 O O . THR A 1 122 ? 6.516 -10.448 -9.449 1.00 88.50 122 THR A O 1
ATOM 970 N N . LYS A 1 123 ? 7.789 -10.683 -11.276 1.00 88.50 123 LYS A N 1
ATOM 971 C CA . LYS A 1 123 ? 8.574 -11.829 -10.775 1.00 88.50 123 LYS A CA 1
ATOM 972 C C . LYS A 1 123 ? 9.271 -11.554 -9.443 1.00 88.50 123 LYS A C 1
ATOM 974 O O . LYS A 1 123 ? 9.535 -12.477 -8.677 1.00 88.50 123 LYS A O 1
ATOM 979 N N . ARG A 1 124 ? 9.594 -10.291 -9.154 1.00 91.00 124 ARG A N 1
ATOM 980 C CA . ARG A 1 124 ? 10.297 -9.882 -7.927 1.00 91.00 124 ARG A CA 1
ATOM 981 C C . ARG A 1 124 ? 9.363 -9.600 -6.761 1.00 91.00 124 ARG A C 1
ATOM 983 O O . ARG A 1 124 ? 9.828 -9.648 -5.616 1.00 91.00 124 ARG A O 1
ATOM 990 N N . LEU A 1 125 ? 8.105 -9.263 -7.044 1.00 92.81 125 LEU A N 1
ATOM 991 C CA . LEU A 1 125 ? 7.148 -8.751 -6.065 1.00 92.81 125 LEU A CA 1
ATOM 992 C C . LEU A 1 125 ? 5.941 -9.660 -5.835 1.00 92.81 125 LEU A C 1
ATOM 994 O O . LEU A 1 125 ? 5.396 -9.604 -4.738 1.00 92.81 125 LEU A O 1
ATOM 998 N N . CYS A 1 126 ? 5.548 -10.503 -6.795 1.00 91.56 126 CYS A N 1
ATOM 999 C CA . CYS A 1 126 ? 4.290 -11.259 -6.765 1.00 91.56 126 CYS A CA 1
ATOM 1000 C C . CYS A 1 126 ? 4.072 -12.011 -5.445 1.00 91.56 126 CYS A C 1
ATOM 1002 O O . CYS A 1 126 ? 3.055 -11.825 -4.781 1.00 91.56 126 CYS A O 1
ATOM 1004 N N . SER A 1 127 ? 5.066 -12.781 -5.002 1.00 92.56 127 SER A N 1
ATOM 1005 C CA . SER A 1 127 ? 4.993 -13.547 -3.755 1.00 92.56 127 SER A CA 1
ATOM 1006 C C . SER A 1 127 ? 4.839 -12.657 -2.521 1.00 92.56 127 SER A C 1
ATOM 1008 O O . SER A 1 127 ? 4.104 -13.004 -1.599 1.00 92.56 127 SER A O 1
ATOM 1010 N N . HIS A 1 128 ? 5.498 -11.498 -2.499 1.00 95.56 128 HIS A N 1
ATOM 1011 C CA . HIS A 1 128 ? 5.439 -10.566 -1.378 1.00 95.56 128 HIS A CA 1
ATOM 1012 C C . HIS A 1 128 ? 4.109 -9.801 -1.359 1.00 95.56 128 HIS A C 1
ATOM 1014 O O . HIS A 1 128 ? 3.513 -9.651 -0.297 1.00 95.56 128 HIS A O 1
ATOM 1020 N N . VAL A 1 129 ? 3.625 -9.355 -2.522 1.00 95.06 129 VAL A N 1
ATOM 1021 C CA . VAL A 1 129 ? 2.345 -8.647 -2.662 1.00 95.06 129 VAL A CA 1
ATOM 1022 C C . VAL A 1 129 ? 1.192 -9.551 -2.251 1.00 95.06 129 VAL A C 1
ATOM 1024 O O . VAL A 1 129 ? 0.403 -9.154 -1.402 1.00 95.06 129 VAL A O 1
ATOM 1027 N N . LEU A 1 130 ? 1.134 -10.781 -2.775 1.00 94.50 130 LEU A N 1
ATOM 1028 C CA . LEU A 1 130 ? 0.095 -11.746 -2.410 1.00 94.50 130 LEU A CA 1
ATOM 1029 C C . LEU A 1 130 ? 0.132 -12.071 -0.917 1.00 94.50 130 LEU A C 1
ATOM 1031 O O . LEU A 1 130 ? -0.911 -12.085 -0.268 1.00 94.50 130 LEU A O 1
ATOM 1035 N N . LYS A 1 131 ? 1.328 -12.276 -0.351 1.00 95.69 131 LYS A N 1
ATOM 1036 C CA . LYS A 1 131 ? 1.480 -12.512 1.087 1.00 95.69 131 LYS A CA 1
ATOM 1037 C C . LYS A 1 131 ? 0.881 -11.365 1.907 1.00 95.69 131 LYS A C 1
ATOM 1039 O O . LYS A 1 131 ? 0.030 -11.615 2.754 1.00 95.69 131 LYS A O 1
ATOM 1044 N N . VAL A 1 132 ? 1.301 -10.127 1.639 1.00 96.38 132 VAL A N 1
ATOM 1045 C CA . VAL A 1 132 ? 0.823 -8.951 2.381 1.00 96.38 132 VAL A CA 1
ATOM 1046 C C . VAL A 1 132 ? -0.672 -8.731 2.162 1.00 96.38 132 VAL A C 1
ATOM 1048 O O . VAL A 1 132 ? -1.375 -8.451 3.126 1.00 96.38 132 VAL A O 1
ATOM 1051 N N . LEU A 1 133 ? -1.173 -8.914 0.936 1.00 95.38 133 LEU A N 1
ATOM 1052 C CA . LEU A 1 133 ? -2.599 -8.827 0.626 1.00 95.38 133 LEU A CA 1
ATOM 1053 C C . LEU A 1 133 ? -3.405 -9.798 1.494 1.00 95.38 133 LEU A C 1
ATOM 1055 O O . LEU A 1 133 ? -4.308 -9.358 2.194 1.00 95.38 133 LEU A O 1
ATOM 1059 N N . PHE A 1 134 ? -3.077 -11.093 1.484 1.00 93.56 134 PHE A N 1
ATOM 1060 C CA . PHE A 1 134 ? -3.851 -12.091 2.226 1.00 93.56 134 PHE A CA 1
ATOM 1061 C C . PHE A 1 134 ? -3.707 -11.948 3.744 1.00 93.56 134 PHE A C 1
ATOM 1063 O O . PHE A 1 134 ? -4.698 -12.089 4.457 1.00 93.56 134 PHE A O 1
ATOM 1070 N N . GLU A 1 135 ? -2.513 -11.632 4.256 1.00 94.88 135 GLU A N 1
ATOM 1071 C CA . GLU A 1 135 ? -2.316 -11.386 5.691 1.00 94.88 135 GLU A CA 1
ATOM 1072 C C . GLU A 1 135 ? -3.149 -10.186 6.163 1.00 94.88 135 GLU A C 1
ATOM 1074 O O . GLU A 1 135 ? -3.881 -10.289 7.148 1.00 94.88 135 GLU A O 1
ATOM 1079 N N . LEU A 1 136 ? -3.112 -9.068 5.431 1.00 94.00 136 LEU A N 1
ATOM 1080 C CA . LEU A 1 136 ? -3.900 -7.882 5.769 1.00 94.00 136 LEU A CA 1
ATOM 1081 C C . LEU A 1 136 ? -5.402 -8.088 5.567 1.00 94.00 136 LEU A C 1
ATOM 1083 O O . LEU A 1 136 ? -6.193 -7.581 6.361 1.00 94.00 136 LEU A O 1
ATOM 1087 N N . TRP A 1 137 ? -5.801 -8.879 4.570 1.00 92.44 137 TRP A N 1
ATOM 1088 C CA . TRP A 1 137 ? -7.196 -9.269 4.377 1.00 92.44 137 TRP A CA 1
ATOM 1089 C C . TRP A 1 137 ? -7.744 -9.983 5.613 1.00 92.44 137 TRP A C 1
ATOM 1091 O O . TRP A 1 137 ? -8.809 -9.628 6.116 1.00 92.44 137 TRP A O 1
ATOM 1101 N N . LEU A 1 138 ? -6.980 -10.936 6.157 1.00 90.62 138 LEU A N 1
ATOM 1102 C CA . LEU A 1 138 ? -7.344 -11.653 7.377 1.00 90.62 138 LEU A CA 1
ATOM 1103 C C . LEU A 1 138 ? -7.365 -10.732 8.605 1.00 90.62 138 LEU A C 1
ATOM 1105 O O . LEU A 1 138 ? -8.273 -10.846 9.425 1.00 90.62 138 LEU A O 1
ATOM 1109 N N . TYR A 1 139 ? -6.415 -9.797 8.726 1.00 90.62 139 TYR A N 1
ATOM 1110 C CA . TYR A 1 139 ? -6.400 -8.844 9.842 1.00 90.62 139 TYR A CA 1
ATOM 1111 C C . TYR A 1 139 ? -7.574 -7.869 9.826 1.00 90.62 139 TYR A C 1
ATOM 1113 O O . TYR A 1 139 ? -8.096 -7.546 10.891 1.00 90.62 139 TYR A O 1
ATOM 1121 N N . SER A 1 140 ? -8.020 -7.442 8.644 1.00 88.44 140 SER A N 1
ATOM 1122 C CA . SER A 1 140 ? -9.152 -6.520 8.515 1.00 88.44 140 SER A CA 1
ATOM 1123 C C . SER A 1 140 ? -10.458 -7.087 9.080 1.00 88.44 140 SER A C 1
ATOM 1125 O O . SER A 1 140 ? -11.348 -6.325 9.440 1.00 88.44 140 SER A O 1
ATOM 1127 N N . SER A 1 141 ? -10.589 -8.423 9.140 1.00 80.75 141 SER A N 1
ATOM 1128 C CA . SER A 1 141 ? -11.844 -9.119 9.464 1.00 80.75 141 SER A CA 1
ATOM 1129 C C . SER A 1 141 ? -13.051 -8.590 8.670 1.00 80.75 141 SER A C 1
ATOM 1131 O O . SER A 1 141 ? -14.179 -8.627 9.161 1.00 80.75 141 SER A O 1
ATOM 1133 N N . THR A 1 142 ? -12.821 -8.079 7.452 1.00 80.06 142 THR A N 1
ATOM 1134 C CA . THR A 1 142 ? -13.872 -7.451 6.649 1.00 80.06 142 THR A CA 1
ATOM 1135 C C . THR A 1 142 ? -14.976 -8.451 6.316 1.00 80.06 142 THR A C 1
ATOM 1137 O O . THR A 1 142 ? -14.723 -9.575 5.873 1.00 80.06 142 THR A O 1
ATOM 1140 N N . SER A 1 143 ? -16.222 -8.037 6.531 1.00 75.50 143 SER A N 1
ATOM 1141 C CA . SER A 1 143 ? -17.418 -8.810 6.172 1.00 75.50 143 SER A CA 1
ATOM 1142 C C . SER A 1 143 ? -18.143 -8.238 4.949 1.00 75.50 143 SER A C 1
ATOM 1144 O O . SER A 1 143 ? -19.183 -8.758 4.550 1.00 75.50 143 SER A O 1
ATOM 1146 N N . GLU A 1 144 ? -17.561 -7.209 4.324 1.00 82.38 144 GLU A N 1
ATOM 1147 C CA . GLU A 1 144 ? -18.137 -6.497 3.186 1.00 82.38 144 GLU A CA 1
ATOM 1148 C C . GLU A 1 144 ? -18.179 -7.374 1.933 1.00 82.38 144 GLU A C 1
ATOM 1150 O O . GLU A 1 144 ? -17.145 -7.750 1.369 1.00 82.38 144 GLU A O 1
ATOM 1155 N N . ALA A 1 145 ? -19.389 -7.692 1.473 1.00 79.75 145 ALA A N 1
ATOM 1156 C CA . ALA A 1 145 ? -19.610 -8.610 0.359 1.00 79.75 145 ALA A CA 1
ATOM 1157 C C . ALA A 1 145 ? -18.940 -8.131 -0.941 1.00 79.75 145 ALA A C 1
ATOM 1159 O O . ALA A 1 145 ? -18.384 -8.945 -1.681 1.00 79.75 145 ALA A O 1
ATOM 1160 N N . ASP A 1 146 ? -18.927 -6.819 -1.186 1.00 84.88 146 ASP A N 1
ATOM 1161 C CA . ASP A 1 146 ? -18.344 -6.219 -2.391 1.00 84.88 146 ASP A CA 1
ATOM 1162 C C . ASP A 1 146 ? -16.815 -6.365 -2.442 1.00 84.88 146 ASP A C 1
ATOM 1164 O O . ASP A 1 146 ? -16.232 -6.588 -3.511 1.00 84.88 146 ASP A O 1
ATOM 1168 N N . MET A 1 147 ? -16.150 -6.307 -1.284 1.00 86.19 147 MET A N 1
ATOM 1169 C CA . MET A 1 147 ? -14.704 -6.522 -1.174 1.00 86.19 147 MET A CA 1
ATOM 1170 C C . MET A 1 147 ? -14.348 -7.973 -1.499 1.00 86.19 147 MET A C 1
ATOM 1172 O O . MET A 1 147 ? -13.468 -8.233 -2.323 1.00 86.19 147 MET A O 1
ATOM 1176 N N . TRP A 1 148 ? -15.083 -8.927 -0.925 1.00 86.19 148 TRP A N 1
ATOM 1177 C CA . TRP A 1 148 ? -14.922 -10.346 -1.247 1.00 86.19 148 TRP A CA 1
ATOM 1178 C C . TRP A 1 148 ? -15.245 -10.648 -2.714 1.00 86.19 148 TRP A C 1
ATOM 1180 O O . TRP A 1 148 ? -14.524 -11.417 -3.348 1.00 86.19 148 TRP A O 1
ATOM 1190 N N . GLY A 1 149 ? -16.269 -10.003 -3.282 1.00 85.44 149 GLY A N 1
ATOM 1191 C CA . GLY A 1 149 ? -16.594 -10.094 -4.706 1.00 85.44 149 GLY A CA 1
ATOM 1192 C C . GLY A 1 149 ? -15.453 -9.603 -5.599 1.00 85.44 149 GLY A C 1
ATOM 1193 O O . GLY A 1 149 ? -15.092 -10.277 -6.564 1.00 85.44 149 GLY A O 1
ATOM 1194 N N . SER A 1 150 ? -14.828 -8.481 -5.235 1.00 87.00 150 SER A N 1
ATOM 1195 C CA . SER A 1 150 ? -13.670 -7.930 -5.949 1.00 87.00 150 SER A CA 1
ATOM 1196 C C . SER A 1 150 ? -12.475 -8.887 -5.917 1.00 87.00 150 SER A C 1
ATOM 1198 O O . SER A 1 150 ? -11.887 -9.168 -6.959 1.00 87.00 150 SER A O 1
ATOM 1200 N N . LEU A 1 151 ? -12.152 -9.452 -4.748 1.00 86.38 151 LEU A N 1
ATOM 1201 C CA . LEU A 1 151 ? -11.085 -10.447 -4.614 1.00 86.38 151 LEU A CA 1
ATOM 1202 C C . LEU A 1 151 ? -11.366 -11.692 -5.474 1.00 86.38 151 LEU A C 1
ATOM 1204 O O . LEU A 1 151 ? -10.506 -12.117 -6.243 1.00 86.38 151 LEU A O 1
ATOM 1208 N N . LEU A 1 152 ? -12.578 -12.251 -5.391 1.00 86.44 152 LEU A N 1
ATOM 1209 C CA . LEU A 1 152 ? -12.973 -13.446 -6.148 1.00 86.44 152 LEU A CA 1
ATOM 1210 C C . LEU A 1 152 ? -12.985 -13.224 -7.665 1.00 86.44 152 LEU A C 1
ATOM 1212 O O . LEU A 1 152 ? -12.752 -14.167 -8.415 1.00 86.44 152 LEU A O 1
ATOM 1216 N N . HIS A 1 153 ? -13.248 -12.001 -8.121 1.00 88.25 153 HIS A N 1
ATOM 1217 C CA . HIS A 1 153 ? -13.192 -11.648 -9.537 1.00 88.25 153 HIS A CA 1
ATOM 1218 C C . HIS A 1 153 ? -11.751 -11.519 -10.059 1.00 88.25 153 HIS A C 1
ATOM 1220 O O . HIS A 1 153 ? -11.483 -11.837 -11.217 1.00 88.25 153 HIS A O 1
ATOM 1226 N N . LEU A 1 154 ? -10.823 -11.043 -9.224 1.00 85.62 154 LEU A N 1
ATOM 1227 C CA . LEU A 1 154 ? -9.440 -10.777 -9.626 1.00 85.62 154 LEU A CA 1
ATOM 1228 C C . LEU A 1 154 ? -8.541 -12.014 -9.536 1.00 85.62 154 LEU A C 1
ATOM 1230 O O . LEU A 1 154 ? -7.752 -12.242 -10.445 1.00 85.62 154 LEU A O 1
ATOM 1234 N N . VAL A 1 155 ? -8.704 -12.855 -8.510 1.00 82.88 155 VAL A N 1
ATOM 1235 C CA . VAL A 1 155 ? -7.861 -14.050 -8.299 1.00 82.88 155 VAL A CA 1
ATOM 1236 C C . VAL A 1 155 ? -7.781 -14.987 -9.518 1.00 82.88 155 VAL A C 1
ATOM 1238 O O . VAL A 1 155 ? -6.684 -15.449 -9.804 1.00 82.88 155 VAL A O 1
ATOM 1241 N N . PRO A 1 156 ? -8.860 -15.271 -10.278 1.00 84.00 156 PRO A N 1
ATOM 1242 C CA . PRO A 1 156 ? -8.775 -16.121 -11.471 1.00 84.00 156 PRO A CA 1
ATOM 1243 C C . PRO A 1 156 ? -7.991 -15.510 -12.640 1.00 84.00 156 PRO A C 1
ATOM 1245 O O . PRO A 1 156 ? -7.714 -16.214 -13.609 1.00 84.00 156 PRO A O 1
ATOM 1248 N N . ARG A 1 157 ? -7.728 -14.199 -12.603 1.00 79.62 157 ARG A N 1
ATOM 1249 C CA . ARG A 1 157 ? -6.997 -13.463 -13.645 1.00 79.62 157 ARG A CA 1
ATOM 1250 C C . ARG A 1 157 ? -5.497 -13.374 -13.360 1.00 79.62 157 ARG A C 1
ATOM 1252 O O . ARG A 1 157 ? -4.759 -13.011 -14.270 1.00 79.62 157 ARG A O 1
ATOM 1259 N N . TRP A 1 158 ? -5.092 -13.649 -12.122 1.00 80.94 158 TRP A N 1
ATOM 1260 C CA . TRP A 1 158 ? -3.707 -13.647 -11.649 1.00 80.94 158 TRP A CA 1
ATOM 1261 C C . TRP A 1 158 ? -3.048 -15.012 -11.852 1.00 80.94 158 TRP A C 1
ATOM 1263 O O . TRP A 1 158 ? -1.812 -15.028 -12.039 1.00 80.94 158 TRP A O 1
#

Secondary structure (DSSP, 8-state):
-HHHHHHTTS-GGGHHHHHHHHHHHHHHHH-GGGS-HHHHHSHHHHHHHHHHHHHGGGS-----HHHHHHHHHHHHHHHHHHHHHHHSGGG--HHHHHHHHHHHHHHHHHHHT--GGGTTTHHHHHHHHHHHHHHHHHHHT---HHHHHHHHHHGGG-